Protein AF-A0A1G1I7S4-F1 (afdb_monomer)

Structure (mmCIF, N/CA/C/O backbone):
data_AF-A0A1G1I7S4-F1
#
_entry.id   AF-A0A1G1I7S4-F1
#
loop_
_atom_site.group_PDB
_atom_site.id
_atom_site.type_symbol
_atom_site.label_atom_id
_atom_site.label_alt_id
_atom_site.label_comp_id
_atom_site.label_asym_id
_atom_site.label_entity_id
_atom_site.label_seq_id
_atom_site.pdbx_PDB_ins_code
_atom_site.Cartn_x
_atom_site.Cartn_y
_atom_site.Cartn_z
_atom_site.occupancy
_atom_site.B_iso_or_equiv
_atom_site.auth_seq_id
_atom_site.auth_comp_id
_atom_site.auth_asym_id
_atom_site.auth_atom_id
_atom_site.pdbx_PDB_model_num
ATOM 1 N N . MET A 1 1 ? 60.737 -7.357 -59.174 1.00 38.97 1 MET A N 1
ATOM 2 C CA . MET A 1 1 ? 60.527 -8.446 -58.201 1.00 38.97 1 MET A CA 1
ATOM 3 C C . MET A 1 1 ? 59.681 -7.897 -57.063 1.00 38.97 1 MET A C 1
ATOM 5 O O . MET A 1 1 ? 60.117 -6.971 -56.401 1.00 38.97 1 MET A O 1
ATOM 9 N N . ASN A 1 2 ? 58.449 -8.406 -56.993 1.00 40.22 2 ASN A N 1
ATOM 10 C CA . ASN A 1 2 ? 57.417 -8.371 -55.949 1.00 40.22 2 ASN A CA 1
ATOM 11 C C . ASN A 1 2 ? 57.297 -7.167 -55.000 1.00 40.22 2 ASN A C 1
ATOM 13 O O . ASN A 1 2 ? 57.884 -7.133 -53.927 1.00 40.22 2 ASN A O 1
ATOM 17 N N . SER A 1 3 ? 56.356 -6.286 -55.344 1.00 49.59 3 SER A N 1
ATOM 18 C CA . SER A 1 3 ? 55.480 -5.611 -54.386 1.00 49.59 3 SER A CA 1
ATOM 19 C C . SER A 1 3 ? 54.231 -6.473 -54.210 1.00 49.59 3 SER A C 1
ATOM 21 O O . SER A 1 3 ? 53.451 -6.557 -55.153 1.00 49.59 3 SER A O 1
ATOM 23 N N . SER A 1 4 ? 54.063 -7.151 -53.073 1.00 55.34 4 SER A N 1
ATOM 24 C CA . SER A 1 4 ? 52.776 -7.670 -52.564 1.00 55.34 4 SER A CA 1
ATOM 25 C C . SER A 1 4 ? 53.019 -8.438 -51.265 1.00 55.34 4 SER A C 1
ATOM 27 O O . SER A 1 4 ? 53.202 -9.648 -51.293 1.00 55.34 4 SER A O 1
ATOM 29 N N . GLU A 1 5 ? 52.987 -7.749 -50.128 1.00 52.16 5 GLU A N 1
ATOM 30 C CA . GLU A 1 5 ? 52.705 -8.392 -48.841 1.00 52.16 5 GLU A CA 1
ATOM 31 C C . GLU A 1 5 ? 51.525 -7.672 -48.184 1.00 52.16 5 GLU A C 1
ATOM 33 O O . GLU A 1 5 ? 51.647 -6.694 -47.456 1.00 52.16 5 GLU A O 1
ATOM 38 N N . HIS A 1 6 ? 50.350 -8.125 -48.621 1.00 48.41 6 HIS A N 1
ATOM 39 C CA . HIS A 1 6 ? 49.156 -8.403 -47.833 1.00 48.41 6 HIS A CA 1
ATOM 40 C C . HIS A 1 6 ? 48.823 -7.482 -46.650 1.00 48.41 6 HIS A C 1
ATOM 42 O O . HIS A 1 6 ? 49.136 -7.738 -45.492 1.00 48.41 6 HIS A O 1
ATOM 48 N N . ALA A 1 7 ? 47.976 -6.504 -46.967 1.00 51.84 7 ALA A N 1
ATOM 49 C CA . ALA A 1 7 ? 46.943 -5.997 -46.081 1.00 51.84 7 ALA A CA 1
ATOM 50 C C . ALA A 1 7 ? 45.929 -7.112 -45.746 1.00 51.84 7 ALA A C 1
ATOM 52 O O . ALA A 1 7 ? 44.975 -7.312 -46.491 1.00 51.84 7 ALA A O 1
ATOM 53 N N . LEU A 1 8 ? 46.127 -7.845 -44.648 1.00 52.44 8 LEU A N 1
ATOM 54 C CA . LEU A 1 8 ? 45.129 -8.762 -44.078 1.00 52.44 8 LEU A CA 1
ATOM 55 C C . LEU A 1 8 ? 45.288 -8.833 -42.546 1.00 52.44 8 LEU A C 1
ATOM 57 O O . LEU A 1 8 ? 45.730 -9.840 -42.009 1.00 52.44 8 LEU A O 1
ATOM 61 N N . SER A 1 9 ? 44.943 -7.763 -41.822 1.00 49.72 9 SER A N 1
ATOM 62 C CA . SER A 1 9 ? 44.821 -7.823 -40.349 1.00 49.72 9 SER A CA 1
ATOM 63 C C . SER A 1 9 ? 43.696 -6.937 -39.787 1.00 49.72 9 SER A C 1
ATOM 65 O O . SER A 1 9 ? 43.839 -6.354 -38.718 1.00 49.72 9 SER A O 1
ATOM 67 N N . GLY A 1 10 ? 42.592 -6.764 -40.523 1.00 49.62 10 GLY A N 1
ATOM 68 C CA . GLY A 1 10 ? 41.523 -5.824 -40.134 1.00 49.62 10 GLY A CA 1
ATOM 69 C C . GLY A 1 10 ? 40.104 -6.392 -40.063 1.00 49.62 10 GLY A C 1
ATOM 70 O O . GLY A 1 10 ? 39.183 -5.644 -39.753 1.00 49.62 10 GLY A 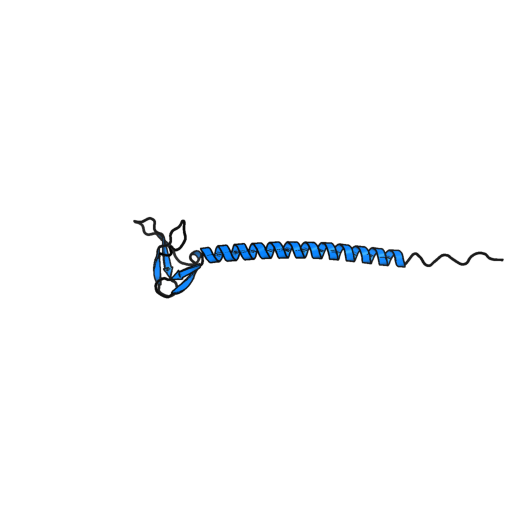O 1
ATOM 71 N N . ALA A 1 11 ? 39.889 -7.673 -40.377 1.00 51.31 11 ALA A N 1
ATOM 72 C CA . ALA A 1 11 ? 38.534 -8.215 -40.536 1.00 51.31 11 ALA A CA 1
ATOM 73 C C . ALA A 1 11 ? 37.965 -8.892 -39.273 1.00 51.31 11 ALA A C 1
ATOM 75 O O . ALA A 1 11 ? 36.746 -8.961 -39.129 1.00 51.31 11 ALA A O 1
ATOM 76 N N . GLU A 1 12 ? 38.808 -9.356 -38.346 1.00 51.09 12 GLU A N 1
ATOM 77 C CA . GLU A 1 12 ? 38.349 -10.133 -37.180 1.00 51.09 12 GLU A CA 1
ATOM 78 C C . GLU A 1 12 ? 38.006 -9.248 -35.964 1.00 51.09 12 GLU A C 1
ATOM 80 O O . GLU A 1 12 ? 37.027 -9.511 -35.263 1.00 51.09 12 GLU A O 1
ATOM 85 N N . ASP A 1 13 ? 38.696 -8.116 -35.789 1.00 53.72 13 ASP A N 1
ATOM 86 C CA . ASP A 1 13 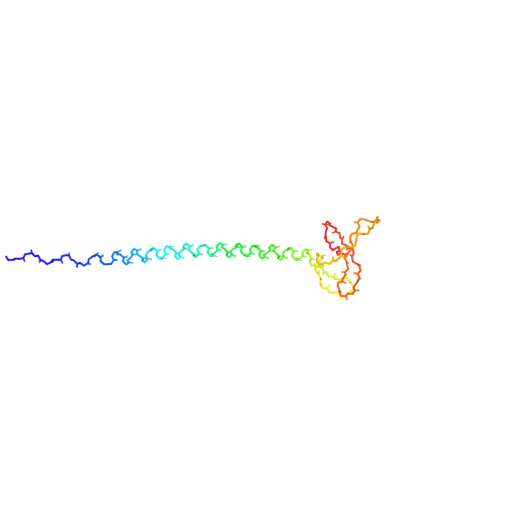? 38.434 -7.164 -34.695 1.00 53.72 13 ASP A CA 1
ATOM 87 C C . ASP A 1 13 ? 37.106 -6.393 -34.856 1.00 53.72 13 ASP A C 1
ATOM 89 O O . ASP A 1 13 ? 36.482 -5.981 -33.873 1.00 53.72 13 ASP A O 1
ATOM 93 N N . GLY A 1 14 ? 36.613 -6.221 -36.087 1.00 55.50 14 GLY A N 1
ATOM 94 C CA . GLY A 1 14 ? 35.365 -5.498 -36.375 1.00 55.50 14 GLY A CA 1
ATOM 95 C C . GLY A 1 14 ? 34.091 -6.244 -35.948 1.00 55.50 14 GLY A C 1
ATOM 96 O O . GLY A 1 14 ? 33.107 -5.627 -35.534 1.00 55.50 14 GLY A O 1
ATOM 97 N N . LEU A 1 15 ? 34.104 -7.580 -35.999 1.00 57.34 15 LEU A N 1
ATOM 98 C CA . LEU A 1 15 ? 32.967 -8.414 -35.587 1.00 57.34 15 LEU A CA 1
ATOM 99 C C . LEU A 1 15 ? 32.874 -8.529 -34.061 1.00 57.34 15 LEU A C 1
ATOM 101 O O . LEU A 1 15 ? 31.784 -8.389 -33.501 1.00 57.34 15 LEU A O 1
ATOM 105 N N . GLY A 1 16 ? 34.014 -8.707 -33.385 1.00 63.69 16 GLY A N 1
ATOM 106 C CA . GLY A 1 16 ? 34.084 -8.751 -31.923 1.00 63.69 16 GLY A CA 1
ATOM 107 C C . GLY A 1 16 ? 33.662 -7.430 -31.277 1.00 63.69 16 GLY A C 1
ATOM 108 O O . GLY A 1 16 ? 32.853 -7.421 -30.352 1.00 63.69 16 GLY A O 1
ATOM 109 N N . THR A 1 17 ? 34.118 -6.298 -31.816 1.00 73.06 17 THR A N 1
ATOM 110 C CA . THR A 1 17 ? 33.749 -4.962 -31.311 1.00 73.06 17 THR A CA 1
ATOM 111 C C . THR A 1 17 ? 32.268 -4.630 -31.509 1.00 73.06 17 THR A C 1
ATOM 113 O O . THR A 1 17 ? 31.654 -4.012 -30.638 1.00 73.06 17 THR A O 1
ATOM 116 N N . THR A 1 18 ? 31.656 -5.083 -32.607 1.00 78.12 18 THR A N 1
ATOM 117 C CA . THR A 1 18 ? 30.216 -4.899 -32.855 1.00 78.12 18 THR A CA 1
ATOM 118 C C . THR A 1 18 ? 29.367 -5.750 -31.907 1.00 78.12 18 THR A C 1
ATOM 120 O O . THR A 1 18 ? 28.374 -5.265 -31.363 1.00 78.12 18 THR A O 1
ATOM 123 N N . ALA A 1 19 ? 29.785 -6.994 -31.647 1.00 83.19 19 ALA A N 1
ATOM 124 C CA . ALA A 1 19 ? 29.125 -7.869 -30.680 1.00 83.19 19 ALA A CA 1
ATOM 125 C C . ALA A 1 19 ? 29.232 -7.327 -29.244 1.00 83.19 19 ALA A C 1
ATOM 127 O O . ALA A 1 19 ? 28.233 -7.295 -28.527 1.00 83.19 19 ALA A O 1
ATOM 128 N N . VAL A 1 20 ? 30.410 -6.836 -28.843 1.00 88.44 20 VAL A N 1
ATOM 129 C CA . VAL A 1 20 ? 30.620 -6.203 -27.530 1.00 88.44 20 VAL A CA 1
ATOM 130 C C . VAL A 1 20 ? 29.739 -4.964 -27.379 1.00 88.44 20 VAL A C 1
ATOM 132 O O . VAL A 1 20 ? 29.004 -4.865 -26.400 1.00 88.44 20 VAL A O 1
ATOM 135 N N . ARG A 1 21 ? 29.701 -4.079 -28.383 1.00 88.44 21 ARG A N 1
ATOM 136 C CA . ARG A 1 21 ? 28.853 -2.877 -28.353 1.00 88.44 21 ARG A CA 1
ATOM 137 C C . ARG A 1 21 ? 27.362 -3.215 -28.248 1.00 88.44 21 ARG A C 1
ATOM 139 O O . ARG A 1 21 ? 26.626 -2.544 -27.529 1.00 88.44 21 ARG A O 1
ATOM 146 N N . ALA A 1 22 ? 26.907 -4.267 -28.931 1.00 91.12 22 ALA A N 1
ATOM 147 C CA . ALA A 1 22 ? 25.525 -4.734 -28.825 1.00 91.12 22 ALA A CA 1
ATOM 148 C C . ALA A 1 22 ? 25.201 -5.266 -27.417 1.00 91.12 22 ALA A C 1
ATOM 150 O O . ALA A 1 22 ? 24.117 -5.015 -26.891 1.00 91.12 22 ALA A O 1
ATOM 151 N N . VAL A 1 23 ? 26.141 -5.970 -26.781 1.00 92.75 23 VAL A N 1
ATOM 152 C CA . VAL A 1 23 ? 25.995 -6.443 -25.395 1.00 92.75 23 VAL A CA 1
ATOM 153 C C . VAL A 1 23 ? 25.992 -5.276 -24.405 1.00 92.75 23 VAL A C 1
ATOM 155 O O . VAL A 1 23 ? 25.149 -5.250 -23.512 1.00 92.75 23 VAL A O 1
ATOM 158 N N . GLU A 1 24 ? 26.872 -4.289 -24.573 1.00 93.50 24 GLU A N 1
ATOM 159 C CA . GLU A 1 24 ? 26.921 -3.077 -23.743 1.00 93.50 24 GLU A CA 1
ATOM 160 C C . GLU A 1 24 ? 25.629 -2.259 -23.840 1.00 93.50 24 GLU A C 1
ATOM 162 O O . GLU A 1 24 ? 25.103 -1.789 -22.825 1.00 93.50 24 GLU A O 1
ATOM 167 N N . HIS A 1 25 ? 25.077 -2.142 -25.050 1.00 94.25 25 HIS A N 1
ATOM 168 C CA . HIS A 1 25 ? 23.802 -1.476 -25.273 1.00 94.25 25 HIS A CA 1
ATOM 169 C C . HIS A 1 25 ? 22.665 -2.199 -24.544 1.00 9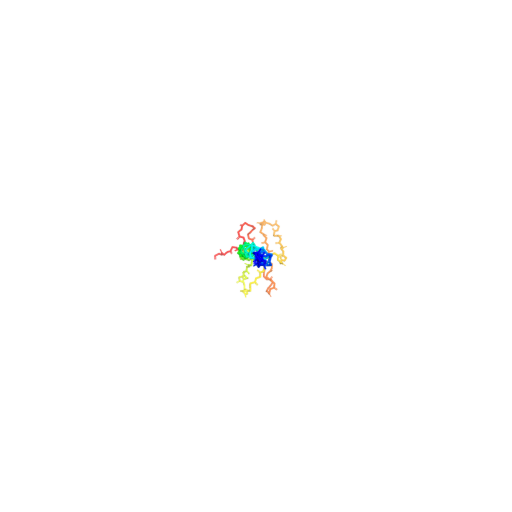4.25 25 HIS A C 1
ATOM 171 O O . HIS A 1 25 ? 21.984 -1.592 -23.720 1.00 94.25 25 HIS A O 1
ATOM 177 N N . ARG A 1 26 ? 22.546 -3.522 -24.726 1.00 94.94 26 ARG A N 1
ATOM 178 C CA . ARG A 1 26 ? 21.541 -4.338 -24.023 1.00 94.94 26 ARG A CA 1
ATOM 179 C C . ARG A 1 26 ? 21.696 -4.291 -22.505 1.00 94.94 26 ARG A C 1
ATOM 181 O O . ARG A 1 26 ? 20.703 -4.307 -21.779 1.00 94.94 26 ARG 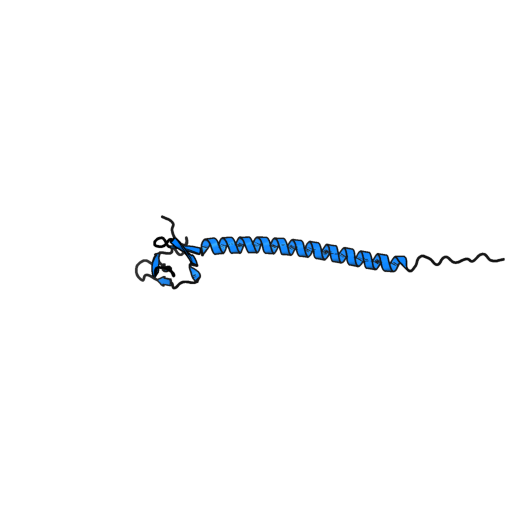A O 1
ATOM 188 N N . LEU A 1 27 ? 22.930 -4.248 -22.006 1.00 96.38 27 LEU A N 1
ATOM 189 C CA . LEU A 1 27 ? 23.207 -4.117 -20.577 1.00 96.38 27 LEU A CA 1
ATOM 190 C C . LEU A 1 27 ? 22.715 -2.769 -20.040 1.00 96.38 27 LEU A C 1
ATOM 192 O O . LEU A 1 27 ? 22.160 -2.717 -18.944 1.00 96.38 27 LEU A O 1
ATOM 196 N N . THR A 1 28 ? 22.893 -1.700 -20.813 1.00 96.50 28 THR A N 1
ATOM 197 C CA . THR A 1 28 ? 22.401 -0.361 -20.468 1.00 96.50 28 THR A CA 1
ATOM 198 C C . THR A 1 28 ? 20.877 -0.334 -20.433 1.00 96.50 28 THR A C 1
ATOM 200 O O . THR A 1 28 ? 20.307 0.012 -19.403 1.00 96.50 28 THR A O 1
ATOM 203 N N . GLU A 1 29 ? 20.216 -0.826 -21.483 1.00 97.06 29 GLU A N 1
ATOM 204 C CA . GLU A 1 29 ? 18.750 -0.923 -21.537 1.00 97.06 29 GLU A CA 1
ATOM 205 C C . GLU A 1 29 ? 18.181 -1.744 -20.370 1.00 97.06 29 GLU A C 1
ATOM 207 O O . GLU A 1 29 ? 17.184 -1.369 -19.750 1.00 97.06 29 GLU A O 1
ATOM 212 N N . THR A 1 30 ? 18.843 -2.855 -20.026 1.00 96.88 30 THR A N 1
ATOM 213 C CA . THR A 1 30 ? 18.434 -3.718 -18.909 1.00 96.88 30 THR A CA 1
ATOM 214 C C . THR A 1 30 ? 18.588 -3.008 -17.565 1.00 96.88 30 THR A C 1
ATOM 216 O O . THR A 1 30 ? 17.732 -3.162 -16.695 1.00 96.88 30 THR A O 1
ATOM 219 N N . ARG A 1 31 ? 19.656 -2.223 -17.375 1.00 97.31 31 ARG A N 1
ATOM 220 C CA . ARG A 1 31 ? 19.864 -1.433 -16.150 1.00 97.31 31 ARG A CA 1
ATOM 221 C C . ARG A 1 31 ? 18.790 -0.367 -15.994 1.00 97.31 31 ARG A C 1
ATOM 223 O O . ARG A 1 31 ? 18.179 -0.287 -14.937 1.00 97.31 31 ARG A O 1
ATOM 230 N N . GLU A 1 32 ? 18.496 0.370 -17.059 1.00 97.75 32 GLU A N 1
ATOM 231 C CA . GLU A 1 32 ? 17.436 1.377 -17.041 1.00 97.75 32 GLU A CA 1
ATOM 232 C C . GLU A 1 32 ? 16.059 0.756 -16.775 1.00 97.75 32 GLU A C 1
ATOM 234 O O . GLU A 1 32 ? 15.264 1.301 -16.011 1.00 97.75 32 GLU A O 1
ATOM 239 N N . ALA A 1 33 ? 15.767 -0.406 -17.369 1.00 97.44 33 ALA A N 1
ATOM 240 C CA . ALA A 1 33 ? 14.534 -1.138 -17.090 1.00 97.44 33 ALA A CA 1
ATOM 241 C C . ALA A 1 33 ? 14.458 -1.597 -15.628 1.00 97.44 33 ALA A C 1
ATOM 2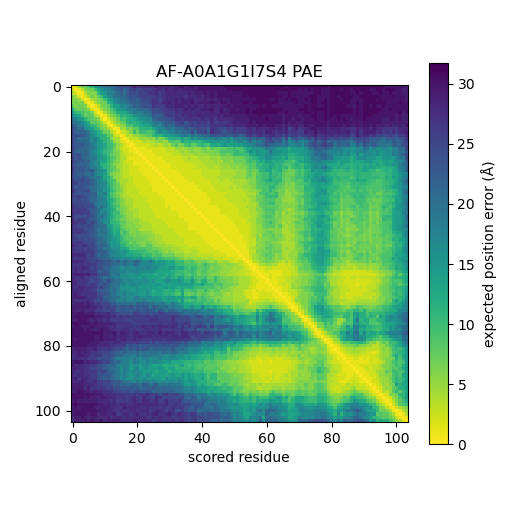43 O O . ALA A 1 33 ? 13.408 -1.476 -15.000 1.00 97.44 33 ALA A O 1
ATOM 244 N N . LEU A 1 34 ? 15.568 -2.086 -15.070 1.00 97.81 34 LEU A N 1
ATOM 245 C CA . LEU A 1 34 ? 15.640 -2.492 -13.671 1.00 97.81 34 LEU A CA 1
ATOM 246 C C . LEU A 1 34 ? 15.421 -1.310 -12.721 1.00 97.81 34 LEU A C 1
ATOM 248 O O . LEU A 1 34 ? 14.729 -1.465 -11.717 1.00 97.81 34 LEU A O 1
ATOM 252 N N . ASP A 1 35 ? 15.981 -0.143 -13.030 1.00 98.00 35 ASP A N 1
ATOM 253 C CA . ASP A 1 35 ? 15.810 1.050 -12.202 1.00 98.00 35 ASP A CA 1
ATOM 254 C C . ASP A 1 35 ? 14.360 1.554 -12.230 1.00 98.00 35 ASP A C 1
ATOM 256 O O . ASP A 1 35 ? 13.807 1.835 -11.167 1.00 98.00 35 ASP A O 1
ATOM 260 N N . ARG A 1 36 ? 13.689 1.519 -13.392 1.00 97.81 36 ARG A N 1
ATOM 261 C CA . ARG A 1 36 ? 12.240 1.791 -13.485 1.00 97.81 36 ARG A CA 1
ATOM 262 C C . ARG A 1 36 ? 11.411 0.826 -12.636 1.00 97.81 36 ARG A C 1
ATOM 264 O O . ARG A 1 36 ? 10.570 1.254 -11.853 1.00 97.81 36 ARG A O 1
ATOM 271 N N . VAL A 1 37 ? 11.685 -0.478 -12.728 1.00 97.81 37 VAL A N 1
ATOM 272 C CA . VAL A 1 37 ? 10.972 -1.491 -11.928 1.00 97.81 37 VAL A CA 1
ATOM 273 C C . VAL A 1 37 ? 11.201 -1.279 -10.429 1.00 97.81 37 VAL A C 1
ATOM 275 O O . VAL A 1 37 ? 10.280 -1.444 -9.632 1.00 97.81 37 VAL A O 1
ATOM 278 N N . ARG A 1 38 ? 12.414 -0.899 -10.014 1.00 97.81 38 ARG A N 1
ATOM 279 C CA . ARG A 1 38 ? 12.707 -0.593 -8.604 1.00 97.81 38 ARG A CA 1
ATOM 280 C C . ARG A 1 38 ? 11.906 0.601 -8.100 1.00 97.81 38 ARG A C 1
ATOM 282 O O . ARG A 1 38 ? 11.421 0.554 -6.970 1.00 97.81 38 ARG A O 1
ATOM 289 N N . GLU A 1 39 ? 11.767 1.638 -8.917 1.00 97.94 39 GLU A N 1
ATOM 290 C CA . GLU A 1 39 ? 10.963 2.814 -8.591 1.00 97.94 39 GLU A CA 1
ATOM 291 C C . GLU A 1 39 ? 9.478 2.449 -8.449 1.00 97.94 39 GLU A C 1
ATOM 293 O O . GLU A 1 39 ? 8.875 2.728 -7.412 1.00 97.94 39 GLU A O 1
ATOM 298 N N . GLU A 1 40 ? 8.918 1.706 -9.407 1.00 97.44 40 GLU A N 1
ATOM 299 C CA . GLU A 1 40 ? 7.530 1.224 -9.345 1.00 97.44 40 GLU A CA 1
ATOM 300 C C . GLU A 1 40 ? 7.266 0.354 -8.106 1.00 97.44 40 GLU A C 1
ATOM 302 O O . GLU A 1 40 ? 6.261 0.530 -7.413 1.00 97.44 40 GLU A O 1
ATOM 307 N N . VAL A 1 41 ? 8.183 -0.562 -7.776 1.00 97.88 41 VAL A N 1
ATOM 308 C CA . VAL A 1 41 ? 8.083 -1.403 -6.571 1.00 97.88 41 VAL A CA 1
ATOM 309 C C . VAL A 1 41 ? 8.145 -0.559 -5.297 1.00 97.88 41 VAL A C 1
ATOM 311 O O . VAL A 1 41 ? 7.439 -0.856 -4.330 1.00 97.88 41 VAL A O 1
ATOM 314 N N . SER A 1 42 ? 8.966 0.493 -5.276 1.00 97.31 42 SER A N 1
ATOM 315 C CA . SER A 1 42 ? 9.050 1.414 -4.140 1.00 97.31 42 SER A CA 1
ATOM 316 C C . SER A 1 42 ? 7.731 2.162 -3.925 1.00 97.31 42 SER A C 1
ATOM 318 O O . SER A 1 42 ? 7.222 2.202 -2.800 1.00 97.31 42 SER A O 1
ATOM 320 N N . GLU A 1 43 ? 7.127 2.683 -4.994 1.00 96.69 43 GLU A N 1
ATOM 321 C CA . GLU A 1 43 ? 5.832 3.366 -4.921 1.00 96.69 43 GLU A CA 1
ATOM 322 C C . GLU A 1 43 ? 4.697 2.413 -4.529 1.00 96.69 43 GLU A C 1
ATOM 324 O O . GLU A 1 43 ? 3.903 2.718 -3.636 1.00 96.69 43 GLU A O 1
ATOM 329 N N . LEU A 1 44 ? 4.660 1.205 -5.098 1.00 96.25 44 LEU A N 1
ATOM 330 C CA . LEU A 1 44 ? 3.699 0.174 -4.696 1.00 96.25 44 LEU A CA 1
ATOM 331 C C . LEU A 1 44 ? 3.838 -0.184 -3.216 1.00 96.25 44 LEU A C 1
ATOM 333 O O . LEU A 1 44 ? 2.836 -0.287 -2.507 1.00 96.25 44 LEU A O 1
ATOM 337 N N . ARG A 1 45 ? 5.070 -0.329 -2.716 1.00 95.62 45 ARG A N 1
ATOM 338 C CA . ARG A 1 45 ? 5.319 -0.588 -1.294 1.00 95.62 45 ARG A CA 1
ATOM 339 C C . ARG A 1 45 ? 4.756 0.531 -0.423 1.00 95.62 45 ARG A C 1
ATOM 341 O O . ARG A 1 45 ? 4.142 0.238 0.602 1.00 95.62 45 ARG A O 1
ATOM 348 N N . LYS A 1 46 ? 4.939 1.791 -0.818 1.00 94.56 46 LYS A N 1
ATOM 349 C CA . LYS A 1 46 ? 4.393 2.948 -0.101 1.00 94.56 46 LYS A CA 1
ATOM 350 C C . LYS A 1 46 ? 2.863 2.925 -0.078 1.00 94.56 46 LYS A C 1
ATOM 352 O O . LYS A 1 46 ? 2.279 3.044 0.994 1.00 94.56 46 LYS A O 1
ATOM 357 N N . LEU A 1 47 ? 2.221 2.679 -1.220 1.00 90.88 47 LEU A N 1
ATOM 358 C CA . LEU A 1 47 ? 0.760 2.575 -1.313 1.00 90.88 47 LEU A CA 1
ATOM 359 C C . LEU A 1 47 ? 0.197 1.442 -0.449 1.00 90.88 47 LEU A C 1
ATOM 361 O O . LEU A 1 47 ? -0.818 1.624 0.222 1.00 90.88 47 LEU A O 1
ATOM 365 N N . VAL A 1 48 ? 0.859 0.283 -0.433 1.00 87.44 48 VAL A N 1
ATOM 366 C CA . VAL A 1 48 ? 0.457 -0.849 0.412 1.00 87.44 48 VAL A CA 1
ATOM 367 C C . VAL A 1 48 ? 0.601 -0.501 1.891 1.00 87.44 48 VAL A C 1
ATOM 369 O O . VAL A 1 48 ? -0.309 -0.789 2.662 1.00 87.44 48 VAL A O 1
ATOM 372 N N . LEU A 1 49 ? 1.698 0.144 2.298 1.00 85.81 49 LEU A N 1
ATOM 373 C CA . LEU A 1 49 ? 1.878 0.586 3.684 1.00 85.81 49 LEU A CA 1
ATOM 374 C C . LEU A 1 49 ? 0.801 1.597 4.104 1.00 85.81 49 LEU A C 1
ATOM 376 O O . LEU A 1 49 ? 0.233 1.454 5.185 1.00 85.81 49 LEU A O 1
ATOM 380 N N . ASP A 1 50 ? 0.470 2.557 3.240 1.00 83.31 50 ASP A N 1
ATOM 381 C CA . ASP A 1 50 ? -0.596 3.534 3.489 1.00 83.31 50 ASP A CA 1
ATOM 382 C C . ASP A 1 50 ? -1.976 2.872 3.578 1.00 83.31 50 ASP A C 1
ATOM 384 O O . ASP A 1 50 ? -2.804 3.263 4.405 1.00 83.31 50 ASP A O 1
ATOM 388 N N . LEU A 1 51 ? -2.240 1.864 2.742 1.00 80.38 51 LEU A N 1
ATOM 389 C CA . LEU A 1 51 ? -3.475 1.090 2.804 1.00 80.38 51 LEU A CA 1
ATOM 390 C C . LEU A 1 51 ? -3.549 0.313 4.121 1.00 80.38 51 LEU A C 1
ATOM 392 O O . LEU A 1 51 ? -4.513 0.479 4.860 1.00 80.38 51 LEU A O 1
ATOM 396 N N . VAL A 1 52 ? -2.509 -0.453 4.459 1.00 79.44 52 VAL A N 1
ATOM 397 C CA . VAL A 1 52 ? -2.424 -1.221 5.712 1.00 79.44 52 VAL A CA 1
ATOM 398 C C . VAL A 1 52 ? -2.584 -0.310 6.929 1.00 79.44 52 VAL A C 1
ATOM 400 O O . VAL A 1 52 ? -3.306 -0.657 7.858 1.00 79.44 52 VAL A O 1
ATOM 403 N N . ALA A 1 53 ? -1.990 0.885 6.928 1.00 76.06 53 ALA A N 1
ATOM 404 C CA . ALA A 1 53 ? -2.155 1.847 8.018 1.00 76.06 53 ALA A CA 1
ATOM 405 C C . ALA A 1 53 ? -3.610 2.325 8.190 1.00 76.06 53 ALA A C 1
ATOM 407 O O . ALA A 1 53 ? -4.018 2.656 9.302 1.00 76.06 53 ALA A O 1
ATOM 408 N N . LYS A 1 54 ? -4.400 2.357 7.109 1.00 71.62 54 LYS A N 1
ATOM 409 C CA . LYS A 1 54 ? -5.834 2.693 7.147 1.00 71.62 54 LYS A CA 1
ATOM 410 C C . LYS A 1 54 ? -6.710 1.506 7.545 1.00 71.62 54 LYS A C 1
ATOM 412 O O . LYS A 1 54 ? -7.816 1.721 8.037 1.00 71.62 54 LYS A O 1
ATOM 417 N N . THR A 1 55 ? -6.252 0.274 7.316 1.00 74.94 55 THR A N 1
ATOM 418 C CA . THR A 1 55 ? -7.041 -0.939 7.576 1.00 74.94 55 THR A CA 1
ATOM 419 C C . THR A 1 55 ? -6.721 -1.595 8.915 1.00 74.94 55 THR A C 1
ATOM 421 O O . THR A 1 55 ? -7.590 -2.235 9.501 1.00 74.94 55 THR A O 1
ATOM 424 N N . VAL A 1 56 ? -5.507 -1.428 9.436 1.00 79.44 56 VAL A N 1
ATOM 425 C CA . VAL A 1 56 ? -5.105 -1.956 10.739 1.00 79.44 56 VAL A CA 1
ATOM 426 C C . VAL A 1 56 ? -5.531 -0.992 11.834 1.00 79.44 56 VAL A C 1
ATOM 428 O O . VAL A 1 56 ? -5.235 0.200 11.811 1.00 79.44 56 VAL A O 1
ATOM 431 N N . THR A 1 57 ? -6.208 -1.528 12.838 1.00 79.19 57 THR A N 1
ATOM 432 C CA . THR A 1 57 ? -6.622 -0.786 14.022 1.00 79.19 57 THR A CA 1
ATOM 433 C C . THR A 1 57 ? -6.167 -1.483 15.297 1.00 79.19 57 THR A C 1
ATOM 435 O O . THR A 1 57 ? -5.766 -2.645 15.283 1.00 79.19 57 THR A O 1
ATOM 438 N N . THR A 1 58 ? -6.261 -0.778 16.420 1.00 85.19 58 THR A N 1
ATOM 439 C CA . THR A 1 58 ? -5.907 -1.292 17.743 1.00 85.19 58 THR A CA 1
ATOM 440 C C . THR A 1 58 ? -7.154 -1.381 18.610 1.00 85.19 58 THR A C 1
ATOM 442 O O . THR A 1 58 ? -7.933 -0.433 18.719 1.00 85.19 58 THR A O 1
ATOM 445 N N . CYS A 1 59 ? -7.359 -2.522 19.264 1.00 84.56 59 CYS A N 1
ATOM 446 C CA . CYS A 1 59 ? -8.474 -2.696 20.184 1.00 84.56 59 CYS A CA 1
ATOM 447 C C . CYS A 1 59 ? -8.300 -1.795 21.414 1.00 84.56 59 CYS A C 1
ATOM 449 O O . CYS A 1 59 ? -7.335 -1.960 22.158 1.00 84.56 59 CYS A O 1
ATOM 451 N N . LYS A 1 60 ? -9.271 -0.911 21.693 1.00 84.44 60 LYS A N 1
ATOM 452 C CA . LYS A 1 60 ? -9.242 -0.037 22.884 1.00 84.44 60 LYS A CA 1
ATOM 453 C C . LYS A 1 60 ? -9.297 -0.815 24.211 1.00 84.44 60 LYS A C 1
ATOM 455 O O . LYS A 1 60 ? -8.890 -0.280 25.233 1.00 84.44 60 LYS A O 1
ATOM 460 N N . LYS A 1 61 ? -9.778 -2.067 24.212 1.00 88.25 61 LYS A N 1
ATOM 461 C CA . LYS A 1 61 ? -9.876 -2.895 25.428 1.00 88.25 61 LYS A CA 1
ATOM 462 C C . LYS A 1 61 ? -8.604 -3.687 25.732 1.00 88.25 61 LYS A C 1
ATOM 464 O O . LYS A 1 61 ? -8.162 -3.687 26.872 1.00 88.25 61 LYS A O 1
ATOM 469 N N . CYS A 1 62 ? -8.050 -4.402 24.750 1.00 90.25 62 CYS A N 1
ATOM 470 C CA . CYS A 1 62 ? -6.920 -5.317 24.975 1.00 90.25 62 CYS A CA 1
ATOM 471 C C . CYS A 1 62 ? -5.611 -4.885 24.299 1.00 90.25 62 CYS A C 1
ATOM 473 O O . CYS A 1 62 ? -4.620 -5.598 24.405 1.00 90.25 62 CYS A O 1
ATOM 475 N N . GLY A 1 63 ? -5.599 -3.772 23.559 1.00 88.19 63 GLY A N 1
ATOM 476 C CA . GLY A 1 63 ? -4.401 -3.243 22.898 1.00 88.19 63 GLY A CA 1
ATOM 477 C C . GLY A 1 63 ? -3.909 -4.045 21.688 1.00 88.19 63 GLY A C 1
ATOM 478 O O . GLY A 1 63 ? -2.902 -3.678 21.091 1.00 88.19 63 GLY A O 1
ATOM 479 N N . ALA A 1 64 ? -4.596 -5.121 21.295 1.00 87.12 64 ALA A N 1
ATOM 480 C CA . ALA A 1 64 ? -4.196 -5.925 20.145 1.00 87.12 64 ALA A CA 1
ATOM 481 C C . ALA A 1 64 ? -4.438 -5.171 18.831 1.00 87.12 64 ALA A C 1
ATOM 483 O O . ALA A 1 64 ? -5.525 -4.619 18.631 1.00 87.12 64 ALA A O 1
ATOM 484 N N . ALA A 1 65 ? -3.449 -5.190 17.937 1.00 85.56 65 ALA A N 1
ATOM 485 C CA . ALA A 1 65 ? -3.605 -4.741 16.559 1.00 85.56 65 ALA A CA 1
ATOM 486 C C . ALA A 1 65 ? -4.328 -5.813 15.728 1.00 85.56 65 ALA A C 1
ATOM 488 O O . ALA A 1 65 ? -4.065 -7.006 15.889 1.00 85.56 65 ALA A O 1
ATOM 489 N N . TYR A 1 66 ? -5.246 -5.402 14.859 1.00 79.62 66 TYR A N 1
ATOM 490 C CA . TYR A 1 66 ? -5.976 -6.294 13.960 1.00 79.62 66 TYR A CA 1
ATOM 491 C C . TYR A 1 66 ? -6.431 -5.559 12.697 1.00 79.62 66 TYR A C 1
ATOM 493 O O . TYR A 1 66 ? -6.616 -4.345 12.704 1.00 79.62 66 TYR A O 1
ATOM 501 N N . ASP A 1 67 ? -6.612 -6.307 11.612 1.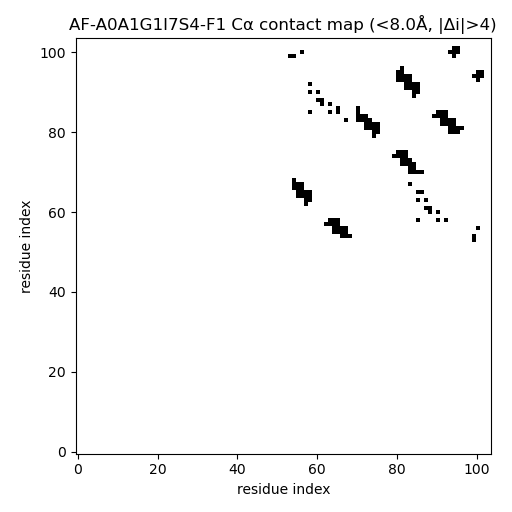00 78.12 67 ASP A N 1
ATOM 502 C CA . ASP A 1 67 ? -7.133 -5.790 10.345 1.00 78.12 67 ASP A CA 1
ATOM 503 C C . ASP A 1 67 ? -8.663 -5.666 10.385 1.00 78.12 67 ASP A C 1
ATOM 505 O O . ASP A 1 67 ? -9.360 -6.617 10.735 1.00 78.12 67 ASP A O 1
ATOM 509 N N . LEU A 1 68 ? -9.189 -4.506 10.004 1.00 73.88 68 LEU A N 1
ATOM 510 C CA . LEU A 1 68 ? -10.618 -4.226 9.944 1.00 73.88 68 LEU A CA 1
ATOM 511 C C . LEU A 1 68 ? -11.348 -5.082 8.900 1.00 73.88 68 LEU A C 1
ATOM 513 O O . LEU A 1 68 ? -12.478 -5.475 9.173 1.00 73.88 68 LEU A O 1
ATOM 517 N N . PHE A 1 69 ? -10.736 -5.384 7.745 1.00 69.06 69 PHE A N 1
ATOM 518 C CA . PHE A 1 69 ? -11.409 -6.084 6.631 1.00 69.06 69 PHE A CA 1
ATOM 519 C C . PHE A 1 69 ? -11.576 -7.581 6.844 1.00 69.06 69 PHE A C 1
ATOM 521 O O . PHE A 1 69 ? -12.563 -8.170 6.408 1.00 69.06 69 PHE A O 1
ATOM 528 N N . SER A 1 70 ? -10.633 -8.193 7.550 1.00 66.25 70 SER A N 1
ATOM 529 C CA . SER A 1 70 ? -10.640 -9.633 7.799 1.00 66.25 70 SER A CA 1
ATOM 530 C C . SER A 1 70 ? -11.658 -10.076 8.863 1.00 66.25 70 SER A C 1
ATOM 532 O O . SER A 1 70 ? -11.818 -11.275 9.090 1.00 66.25 70 SER A O 1
ATOM 534 N N . HIS A 1 71 ? -12.336 -9.144 9.546 1.00 62.22 71 HIS A N 1
ATOM 535 C CA . HIS A 1 71 ? -13.142 -9.455 10.728 1.00 62.22 71 HIS A CA 1
ATOM 536 C C . HIS A 1 71 ? -14.611 -9.062 10.560 1.00 62.22 71 HIS A C 1
ATOM 538 O O . HIS A 1 71 ? -14.950 -7.989 10.078 1.00 62.22 71 HIS A O 1
ATOM 544 N N . HIS A 1 72 ? -15.482 -9.977 10.993 1.00 56.91 72 HIS A N 1
ATOM 545 C CA . HIS A 1 72 ? -16.934 -9.925 10.856 1.00 56.91 72 HIS A CA 1
ATOM 546 C C . HIS A 1 72 ? -17.526 -8.567 11.256 1.00 56.91 72 HIS A C 1
ATOM 548 O O . HIS A 1 72 ? -17.419 -8.139 12.410 1.00 56.91 72 HIS A O 1
ATOM 554 N N . TYR A 1 73 ? -18.208 -7.944 10.297 1.00 63.44 73 TYR A N 1
ATOM 555 C CA . TYR A 1 73 ? -18.993 -6.737 10.494 1.00 63.44 73 TYR A CA 1
ATOM 556 C C . TYR A 1 73 ? -20.397 -7.098 10.973 1.00 63.44 73 TYR A C 1
ATOM 558 O O . TYR A 1 73 ? -21.101 -7.879 10.334 1.00 63.44 73 TYR A O 1
ATOM 566 N N . SER A 1 74 ? -20.834 -6.496 12.074 1.00 57.31 74 SER A N 1
ATOM 567 C CA . SER A 1 74 ? -22.251 -6.449 12.438 1.00 57.31 74 SER A CA 1
ATOM 568 C C . SER A 1 74 ? -22.748 -5.020 12.258 1.00 57.31 74 SER A C 1
ATOM 570 O O . SER A 1 74 ? -22.233 -4.104 12.902 1.00 57.31 74 SER A O 1
ATOM 572 N N . ILE A 1 75 ? -23.726 -4.824 11.373 1.00 54.53 75 ILE A N 1
ATOM 573 C CA . ILE A 1 75 ? -24.388 -3.531 11.176 1.00 54.53 75 ILE A CA 1
ATOM 574 C C . ILE A 1 75 ? -25.393 -3.354 12.315 1.00 54.53 75 ILE A C 1
ATOM 576 O O . ILE A 1 75 ? -26.313 -4.160 12.463 1.00 54.53 75 ILE A O 1
ATOM 580 N N . GLY A 1 76 ? -25.214 -2.316 13.133 1.00 55.22 76 GLY A N 1
ATOM 581 C CA . GLY A 1 76 ? -26.231 -1.922 14.101 1.00 55.22 76 GLY A CA 1
ATOM 582 C C . GLY A 1 76 ? -27.437 -1.346 13.360 1.00 55.22 76 GLY A C 1
ATOM 583 O O . GLY A 1 76 ? -27.317 -0.302 12.724 1.00 55.22 76 GLY A O 1
ATOM 584 N N . LEU A 1 77 ? -28.591 -2.017 13.444 1.00 53.22 77 LEU A N 1
ATOM 585 C CA . LEU A 1 77 ? -29.833 -1.670 12.729 1.00 53.22 77 LEU A CA 1
ATOM 586 C C . LEU A 1 77 ? -30.404 -0.276 13.056 1.00 53.22 77 LEU A C 1
ATOM 588 O O . LEU A 1 77 ? -31.287 0.187 12.342 1.00 53.22 77 LEU A O 1
ATOM 592 N N . PHE A 1 78 ? -29.923 0.384 14.112 1.00 53.34 78 PHE A N 1
ATOM 593 C CA . PHE A 1 78 ? -30.527 1.610 14.639 1.00 53.34 78 PHE A CA 1
ATOM 594 C C . PHE A 1 78 ? -29.693 2.878 14.400 1.00 53.34 78 PHE A C 1
ATOM 596 O O . PHE A 1 78 ? -30.273 3.948 14.241 1.00 53.34 78 PHE A O 1
ATOM 603 N N . ASP A 1 79 ? -28.365 2.763 14.263 1.00 58.78 79 ASP A N 1
ATOM 604 C CA . ASP A 1 79 ? -27.475 3.936 14.329 1.00 58.78 79 ASP A CA 1
ATOM 605 C C . ASP A 1 79 ? -26.644 4.162 13.051 1.00 58.78 79 ASP A C 1
ATOM 607 O O . ASP A 1 79 ? -25.837 5.087 12.992 1.00 58.78 79 ASP A O 1
ATOM 611 N N . ASN A 1 80 ? -26.802 3.322 12.016 1.00 62.56 80 ASN A N 1
ATOM 612 C CA . ASN A 1 80 ? -25.906 3.267 10.843 1.00 62.56 80 ASN A CA 1
ATOM 613 C C . ASN A 1 80 ? -24.413 3.107 11.214 1.00 62.56 80 ASN A C 1
ATOM 615 O O . ASN A 1 80 ? -23.527 3.431 10.422 1.00 62.56 80 ASN A O 1
ATOM 619 N N . ILE A 1 81 ? -24.125 2.601 12.417 1.00 67.06 81 ILE A N 1
ATOM 620 C CA . ILE A 1 81 ? -22.771 2.332 12.899 1.00 67.06 81 ILE A CA 1
ATOM 621 C C . ILE A 1 81 ? -22.432 0.874 12.593 1.00 67.06 81 ILE A C 1
ATOM 623 O O . ILE A 1 81 ? -23.165 -0.055 12.949 1.00 67.06 81 ILE A O 1
ATOM 627 N N . VAL A 1 82 ? -21.294 0.676 11.931 1.00 73.19 82 VAL A N 1
ATOM 628 C CA . VAL A 1 82 ? -20.723 -0.649 11.697 1.00 73.19 82 VAL A CA 1
ATOM 629 C C . VAL A 1 82 ? -19.855 -1.009 12.895 1.00 73.19 82 VAL A C 1
ATOM 631 O O . VAL A 1 82 ? -19.016 -0.215 13.312 1.00 73.19 82 VAL A O 1
ATOM 634 N N . TYR A 1 8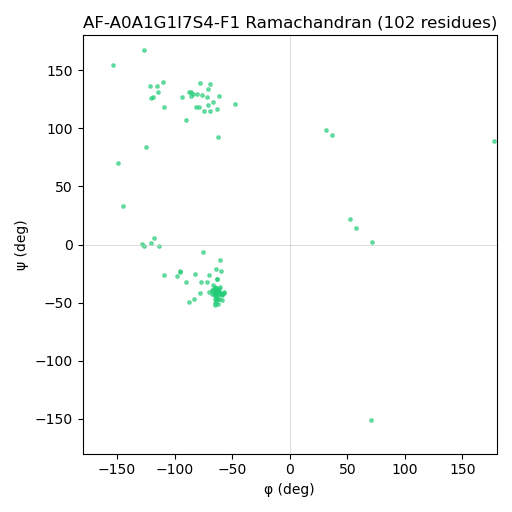3 ? -20.029 -2.208 13.442 1.00 75.75 83 TYR A N 1
ATOM 635 C CA . TYR A 1 83 ? -19.174 -2.719 14.510 1.00 75.75 83 TYR A CA 1
ATOM 636 C C . TYR A 1 83 ? -18.292 -3.851 14.000 1.00 75.75 83 TYR A C 1
ATOM 638 O O . TYR A 1 83 ? -18.763 -4.729 13.276 1.00 75.75 83 TYR A O 1
ATOM 646 N N . VAL A 1 84 ? -17.036 -3.862 14.443 1.00 77.88 84 VAL A N 1
ATOM 647 C CA . VAL A 1 84 ? -16.089 -4.965 14.236 1.00 77.88 84 VAL A CA 1
ATOM 648 C C . VAL A 1 84 ? -15.744 -5.577 15.587 1.00 77.88 84 VAL A C 1
ATOM 650 O O . VAL A 1 84 ? -15.517 -4.861 16.564 1.00 77.88 84 VAL A O 1
ATOM 653 N N . LYS A 1 85 ? -15.705 -6.909 15.672 1.00 82.69 85 LYS A N 1
ATOM 654 C CA . LYS A 1 85 ? -15.245 -7.601 16.883 1.00 82.69 85 LYS A CA 1
ATOM 655 C C . LYS A 1 85 ? -13.732 -7.760 16.870 1.00 82.69 85 LYS A C 1
ATOM 657 O O . LYS A 1 85 ? -13.166 -8.266 15.905 1.00 82.69 85 LYS A O 1
ATOM 662 N N . CYS A 1 86 ? -13.087 -7.403 17.978 1.00 84.44 86 CYS A N 1
ATOM 663 C CA . CYS A 1 86 ? -11.677 -7.718 18.175 1.00 84.44 86 CYS A CA 1
ATOM 664 C C . CYS A 1 86 ? -11.472 -9.247 18.173 1.00 84.44 86 CYS A C 1
ATOM 666 O O . CYS A 1 86 ? -12.115 -9.928 18.975 1.00 84.44 86 CYS A O 1
ATOM 668 N N . PRO A 1 87 ? -10.549 -9.801 17.368 1.00 83.00 87 PRO A N 1
ATOM 669 C CA . PRO A 1 87 ? -10.318 -11.248 17.321 1.00 83.00 87 PRO A CA 1
ATOM 670 C C . PRO A 1 87 ? -9.815 -11.831 18.645 1.00 83.00 87 PRO A C 1
ATOM 672 O O . PRO A 1 87 ? -10.100 -12.982 18.954 1.00 83.00 87 PRO A O 1
ATOM 675 N N . GLN A 1 88 ? -9.094 -11.033 19.437 1.00 87.62 88 GLN A N 1
ATOM 676 C CA . GLN A 1 88 ? -8.452 -11.491 20.671 1.00 87.62 88 GLN A CA 1
ATOM 677 C C . GLN A 1 88 ? -9.407 -11.499 21.868 1.00 87.62 88 GLN A C 1
ATOM 679 O O . GLN A 1 88 ? -9.466 -12.468 22.615 1.00 87.62 88 GLN A O 1
ATOM 684 N N . CYS A 1 89 ? -10.172 -10.421 22.064 1.00 88.94 89 CYS A N 1
ATOM 685 C CA . CYS A 1 89 ? -11.022 -10.255 23.251 1.00 88.94 89 CYS A CA 1
ATOM 686 C C . CYS A 1 89 ? -12.524 -10.161 22.943 1.00 88.94 89 CYS A C 1
ATOM 688 O O . CYS A 1 89 ? -13.310 -9.857 23.843 1.00 88.94 89 CYS A O 1
ATOM 690 N N . GLN A 1 90 ? -12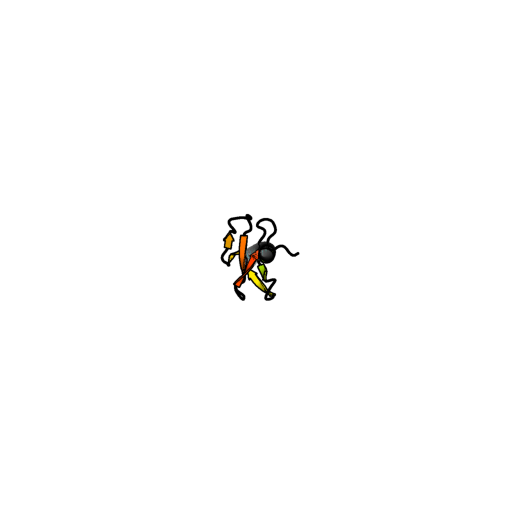.917 -10.354 21.677 1.00 86.31 90 GLN A N 1
ATOM 691 C CA . GLN A 1 90 ? -14.304 -10.371 21.184 1.00 86.31 90 GLN A CA 1
ATOM 692 C C . GLN A 1 90 ? -15.113 -9.096 21.467 1.00 86.31 90 GLN A C 1
ATOM 694 O O . GLN A 1 90 ? -16.334 -9.073 21.334 1.00 86.31 90 GLN A O 1
ATOM 699 N N . THR A 1 91 ? -14.439 -8.010 21.845 1.00 85.75 91 THR A N 1
ATOM 700 C CA . THR A 1 91 ? -15.093 -6.735 22.147 1.00 85.75 91 THR A CA 1
ATOM 701 C C . THR A 1 91 ? -15.502 -6.042 20.858 1.00 85.75 91 THR A C 1
ATOM 703 O O . THR A 1 91 ? -14.677 -5.884 19.957 1.00 85.75 91 THR A O 1
ATOM 706 N N . SER A 1 92 ? -16.772 -5.646 20.783 1.00 82.94 92 SER A N 1
ATOM 707 C CA . SER A 1 92 ? -17.336 -4.896 19.663 1.00 82.94 92 SER A CA 1
ATOM 708 C C . SER A 1 92 ? -16.809 -3.463 19.670 1.00 82.94 92 SER A C 1
ATOM 710 O O . SER A 1 92 ? -16.913 -2.764 20.675 1.00 82.94 92 SER A O 1
ATOM 712 N N . MET A 1 93 ? -16.256 -3.028 18.545 1.00 78.31 93 MET A N 1
ATOM 713 C CA . MET A 1 93 ? -15.674 -1.705 18.347 1.00 78.31 93 MET A CA 1
ATOM 714 C C . MET A 1 93 ? -16.440 -0.982 17.234 1.00 78.31 93 MET A C 1
ATOM 716 O O . MET A 1 93 ? -16.577 -1.560 16.155 1.00 78.31 93 MET A O 1
ATOM 720 N N . PRO A 1 94 ? -16.942 0.247 17.456 1.00 76.12 94 PRO A N 1
ATOM 721 C CA . PRO A 1 94 ? -17.575 1.021 16.397 1.00 76.12 94 PRO A CA 1
ATOM 722 C C . PRO A 1 94 ? -16.528 1.473 15.372 1.00 76.12 94 PRO A C 1
ATOM 724 O O . PRO A 1 94 ? -15.432 1.911 15.731 1.00 76.12 94 PRO A O 1
ATOM 727 N N . VAL A 1 95 ? -16.879 1.381 14.094 1.00 70.00 95 VAL A N 1
ATOM 728 C CA . VAL A 1 95 ? -16.063 1.800 12.954 1.00 70.00 95 VAL A CA 1
ATOM 729 C C . VAL A 1 95 ? -16.838 2.866 12.192 1.00 70.00 95 VAL A C 1
ATOM 731 O O . VAL A 1 95 ? -17.989 2.647 11.817 1.00 70.00 95 VAL A O 1
ATOM 734 N N . ASP A 1 96 ? -16.217 4.025 11.968 1.00 64.94 96 ASP A N 1
ATOM 735 C CA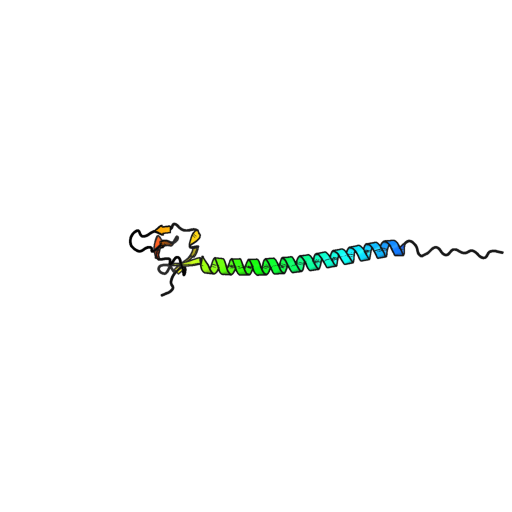 . ASP A 1 96 ? -16.772 5.048 11.085 1.00 64.94 96 ASP A CA 1
ATOM 736 C C . ASP A 1 96 ? -16.437 4.666 9.631 1.00 64.94 96 ASP A C 1
ATOM 738 O O . ASP A 1 96 ? -15.254 4.608 9.280 1.00 64.94 96 ASP A O 1
ATOM 742 N N . PRO A 1 97 ? -17.432 4.430 8.756 1.00 56.50 97 PRO A N 1
ATOM 743 C CA . PRO A 1 97 ? -17.189 4.079 7.356 1.00 56.50 97 PRO A CA 1
ATOM 744 C C . PRO A 1 97 ? -16.407 5.145 6.575 1.00 56.50 97 PRO A C 1
ATOM 746 O O . PRO A 1 97 ? -15.808 4.832 5.550 1.00 56.50 97 PRO A O 1
ATOM 749 N N . ARG A 1 98 ? -16.428 6.409 7.025 1.00 56.62 98 ARG A N 1
ATOM 750 C CA . ARG A 1 98 ? -15.774 7.547 6.358 1.00 56.62 98 ARG A CA 1
ATOM 751 C C . ARG A 1 98 ? -14.379 7.847 6.907 1.00 56.62 98 ARG A C 1
ATOM 753 O O . ARG A 1 98 ? -13.577 8.439 6.193 1.00 56.62 98 ARG A O 1
ATOM 760 N N . HIS A 1 99 ? -14.089 7.451 8.148 1.00 54.88 99 HIS A N 1
ATOM 761 C CA . HIS A 1 99 ? -12.859 7.839 8.858 1.00 54.88 99 HIS A CA 1
ATOM 762 C C . HIS A 1 99 ? -12.073 6.663 9.462 1.00 54.88 99 HIS A C 1
ATOM 764 O O . HIS A 1 99 ? -11.034 6.885 10.083 1.00 54.88 99 HIS A O 1
ATOM 770 N N . GLY A 1 100 ? -12.529 5.417 9.301 1.00 56.88 100 GLY A N 1
ATOM 771 C CA . GLY A 1 100 ? -11.950 4.268 9.997 1.00 56.88 100 GLY A CA 1
ATOM 772 C C . GLY A 1 100 ? -12.278 4.288 11.496 1.00 56.88 100 GLY A C 1
ATOM 773 O O . GLY A 1 100 ? -13.321 4.784 11.922 1.00 56.88 100 GLY A O 1
ATOM 774 N N . VAL A 1 101 ? -11.415 3.719 12.342 1.00 51.31 101 VAL A N 1
ATOM 775 C CA . VAL A 1 101 ? -11.645 3.735 13.800 1.00 51.31 101 VAL A CA 1
ATOM 776 C C . VAL A 1 101 ? -11.359 5.127 14.354 1.00 51.31 101 VAL A C 1
ATOM 778 O O . VAL A 1 101 ? -10.214 5.579 14.350 1.00 51.31 101 VAL A O 1
ATOM 781 N N . ARG A 1 102 ? -12.392 5.798 14.878 1.00 47.22 102 ARG A N 1
ATOM 782 C CA . ARG A 1 102 ? -12.238 7.098 15.543 1.00 47.22 102 ARG A CA 1
ATOM 783 C C . ARG A 1 102 ? -11.354 6.944 16.788 1.00 47.22 102 ARG A C 1
ATOM 785 O O . ARG A 1 102 ? -11.692 6.224 17.738 1.00 47.22 102 ARG A O 1
ATOM 792 N N . LYS A 1 103 ? -10.202 7.618 16.771 1.00 46.50 103 LYS A N 1
ATOM 793 C CA . LYS A 1 103 ? -9.498 7.999 17.998 1.00 46.50 103 LYS A CA 1
ATOM 794 C C . LYS A 1 103 ? -10.335 9.105 18.637 1.00 46.50 103 LYS A C 1
ATOM 796 O O . LYS A 1 103 ? -10.611 10.098 17.968 1.00 46.50 103 LYS A O 1
ATOM 801 N N . ASP A 1 104 ? -10.793 8.854 19.856 1.00 47.97 104 ASP A N 1
ATOM 802 C CA . ASP A 1 104 ? -11.322 9.914 20.715 1.00 47.97 104 ASP A CA 1
ATOM 803 C C . ASP A 1 104 ? -10.133 10.618 21.372 1.00 47.97 104 ASP A C 1
ATOM 805 O O . ASP A 1 104 ? -9.148 9.895 21.675 1.00 47.97 104 ASP A O 1
#

Solvent-accessible surface area (backbone atoms only — not comparable to full-atom values): 6422 Å² total; per-residue (Å²): 136,83,92,80,85,77,95,78,88,71,74,68,66,58,56,54,53,52,52,50,50,53,50,53,50,53,52,50,55,50,50,56,53,51,52,51,52,51,50,53,52,51,51,51,51,51,54,50,52,56,48,47,62,66,38,46,45,63,37,91,87,79,66,49,75,46,57,56,83,86,34,69,72,48,73,43,94,85,74,87,42,37,26,35,45,36,90,88,77,64,49,75,38,73,36,42,94,90,71,36,67,76,81,128

Foldseek 3Di:
DDDDDDPDDPDPVVVVVVVVVVVVVVVVVVVVVVVVVVVVVVVVVVVVVVVQVLQWDADPPPRDIDGNVVFDWDQDPPPSWIWGADPPPRDTATADPVRGGDDD

Mean predicted aligned error: 14.01 Å

Sequence (104 aa):
MNSSEHALSGAEDGLGTTAVRAVEHRLTETREALDRVREEVSELRKLVLDLVAKTVTTCKKCGAAYDLFSHHYSIGLFDNIVYVKCPQCQTSMPVDPRHGVRKD

pLDDT: mean 75.48, std 17.5, range [38.97, 98.0]

Nearest PDB structures (foldseek):
  7nvs-assembly1_I  TM=5.381E-01  e=1.559E-01  Sus scrofa
  9bvt-assembly1_I  TM=5.166E-01  e=4.305E+00  Saccharomyces cerevisiae
  5ob1-assembly1_A  TM=3.489E-01  e=9.127E+00  Gallus gallus

Radius of gyration: 32.76 Å; Cα contacts (8 Å, |Δi|>4): 81; chains: 1; bounding box: 91×21×84 Å

Secondary structure (DSSP, 8-state):
--------SSSSHHHHHHHHHHHHHHHHHHHHHHHHHHHHHHHHHHHHHHHHHHHEEE-TTT--EEESTTS-EEE-TTT--EEEE-TTT--EEEEBTTTBS---